Protein AF-A0A8S9KPT6-F1 (afdb_monomer)

Secondary structure (DSSP, 8-state):
----------------------------S----TT----PPSSS---HHHHH--STTS-S-HHHHHHHHHHHHHHHHHHHIIIIITTHHHHHHHHHHHHHHHHHHHHHS--HHHHHHHHHHHHHHHHHHHHHHHHHHHHHHHHHHHH-----HHHHHHHHHHHHHT---

Nearest PDB structures (foldseek):
  6msr-assembly1_B  TM=8.081E-01  e=3.780E+00  synthetic construct
  6msr-assembly1_C  TM=8.105E-01  e=4.032E+00  synthetic construct
  6msq-assembly1_A  TM=7.821E-01  e=3.780E+00  synthetic construct

Radius of gyration: 35.15 Å; Cα contacts (8 Å, |Δi|>4): 51; chains: 1; bounding box: 69×70×108 Å

Organism: Brassica cretica (NCBI:txid69181)

Mean predicted aligned error: 17.36 Å

Foldseek 3Di:
DDDYDDDDDDDDDDDDDPPPPPPDPPPPPPPPDPPPPPPDPPDDDPDPLVVLQDLPVDDDDPVVSVVVSVVSVVVVVVVCCCPQVPCLVVVLVVLVVVLVVLVVVCVVPPDVVSVVVSVVSVVVSVVSVVVVVVVVVVVVVVVCVVPDDPPDPVVVVVVVVVVVVPDDD

Solvent-accessible surface area (backbone atoms only — not comparable to full-atom values): 10639 Å² total; per-residue (Å²): 134,90,80,89,88,84,89,81,90,82,90,80,91,76,78,90,74,84,79,78,76,76,76,71,75,80,77,73,94,74,76,78,68,92,71,76,65,77,82,67,75,87,76,84,72,88,54,73,61,58,79,44,56,50,51,84,83,45,85,76,53,72,68,55,21,52,56,49,28,52,58,53,37,48,57,56,55,50,48,53,43,55,72,72,54,54,62,43,71,57,55,47,52,56,41,48,52,54,36,50,53,44,51,54,46,40,75,76,54,78,42,73,68,56,53,54,49,36,52,56,46,45,51,53,41,51,52,48,51,51,51,50,50,52,52,50,57,51,50,53,50,54,48,41,64,75,68,43,82,71,87,35,69,67,57,53,50,54,51,54,50,50,55,56,74,67,56,84,128

Sequence (169 aa):
MQVGSGIGDSSYVGASTEEGVTKEPHKSLRQDNLSVGRQGRAGDENPFYLAAWNPASISGSYQLKLVRTMKMLKKDLRNINKTHYSGISRRIKEQYSRVEDLQRQILTQPTPQLATKEHRERDKLNLLLNAKQKFYRQRSRVRWADVGDRNTTVYHHSVSKRNADNRIT

pLDDT: mean 73.77, std 23.39, range [28.89, 97.25]

Structure (mmCIF, N/CA/C/O backbone):
data_AF-A0A8S9KPT6-F1
#
_entry.id   AF-A0A8S9KPT6-F1
#
loop_
_atom_site.group_PDB
_atom_site.id
_atom_site.type_symbol
_atom_site.label_atom_id
_atom_site.label_alt_id
_atom_site.label_comp_id
_atom_site.label_asym_id
_atom_site.label_entity_id
_atom_site.label_seq_id
_atom_site.pdbx_PDB_ins_code
_atom_site.Cartn_x
_atom_site.Cartn_y
_atom_site.Cartn_z
_atom_site.occupancy
_atom_site.B_iso_or_equiv
_atom_site.auth_seq_id
_atom_site.auth_comp_id
_atom_site.auth_asym_id
_atom_site.auth_atom_id
_atom_site.pdbx_PDB_model_num
ATOM 1 N N . MET A 1 1 ? 46.609 45.192 -80.415 1.00 37.84 1 MET A N 1
ATOM 2 C CA . MET A 1 1 ? 47.077 46.588 -80.311 1.00 37.84 1 MET A CA 1
ATOM 3 C C . MET A 1 1 ? 46.480 47.194 -79.049 1.00 37.84 1 MET A C 1
ATOM 5 O O . MET A 1 1 ? 45.269 47.125 -78.889 1.00 37.84 1 MET A O 1
ATOM 9 N N . GLN A 1 2 ? 47.345 47.696 -78.157 1.00 35.62 2 GLN A N 1
ATOM 10 C CA . GLN A 1 2 ? 47.062 48.702 -77.110 1.00 35.62 2 GLN A CA 1
ATOM 11 C C . GLN A 1 2 ? 46.272 49.890 -77.717 1.00 35.62 2 GLN A C 1
ATOM 13 O O . GLN A 1 2 ? 46.378 50.092 -78.924 1.00 35.62 2 GLN A O 1
ATOM 18 N N . VAL A 1 3 ? 45.479 50.716 -77.021 1.00 34.34 3 VAL A N 1
ATOM 19 C CA . VAL A 1 3 ? 45.702 51.544 -75.805 1.00 34.34 3 VAL A CA 1
ATOM 20 C C . VAL A 1 3 ? 44.316 52.101 -75.381 1.00 34.34 3 VAL A C 1
ATOM 22 O O . VAL A 1 3 ? 43.511 52.355 -76.268 1.00 34.34 3 VAL A O 1
ATOM 25 N N . GLY A 1 4 ? 43.934 52.161 -74.093 1.00 32.69 4 GLY A N 1
ATOM 26 C CA . GLY A 1 4 ? 44.040 53.341 -73.189 1.00 32.69 4 GLY A CA 1
ATOM 27 C C . GLY A 1 4 ? 42.793 54.257 -73.290 1.00 32.69 4 GLY A C 1
ATOM 28 O O . GLY A 1 4 ? 42.213 54.332 -74.360 1.00 32.69 4 GLY A O 1
ATOM 29 N N . SER A 1 5 ? 42.271 55.013 -72.319 1.00 33.03 5 SER A N 1
ATOM 30 C CA . SER A 1 5 ? 42.450 55.262 -70.876 1.00 33.03 5 SER A CA 1
ATOM 31 C C . SER A 1 5 ? 41.331 56.249 -70.450 1.00 33.03 5 SER A C 1
ATOM 33 O O . SER A 1 5 ? 40.812 56.966 -71.303 1.00 33.03 5 SER A O 1
ATOM 35 N N . GLY A 1 6 ? 41.029 56.355 -69.146 1.00 33.75 6 GLY A N 1
ATOM 36 C CA . GLY A 1 6 ? 40.263 57.460 -68.520 1.00 33.75 6 GLY A CA 1
ATOM 37 C C . GLY A 1 6 ? 39.170 56.941 -67.577 1.00 33.75 6 GLY A C 1
ATOM 38 O O . GLY A 1 6 ? 38.099 56.577 -68.041 1.00 33.75 6 GLY A O 1
ATOM 39 N N . ILE A 1 7 ? 39.451 56.612 -66.310 1.00 31.83 7 ILE A N 1
ATOM 40 C CA . ILE A 1 7 ? 39.662 57.471 -65.118 1.00 31.83 7 ILE A CA 1
ATOM 41 C C . ILE A 1 7 ? 38.492 58.427 -64.840 1.00 31.83 7 ILE A C 1
ATOM 43 O O . ILE A 1 7 ? 38.242 59.363 -65.591 1.00 31.83 7 ILE A O 1
ATOM 47 N N . GLY A 1 8 ? 37.855 58.204 -63.689 1.00 36.22 8 GLY A N 1
ATOM 48 C CA . GLY A 1 8 ? 36.910 59.095 -63.027 1.00 36.22 8 GLY A CA 1
ATOM 49 C C . GLY A 1 8 ? 36.645 58.587 -61.611 1.00 36.22 8 GLY A C 1
ATOM 50 O O . GLY A 1 8 ? 35.708 57.824 -61.396 1.00 36.22 8 GLY A O 1
ATOM 51 N N . ASP A 1 9 ? 37.528 58.960 -60.684 1.00 29.00 9 ASP A N 1
ATOM 52 C CA . ASP A 1 9 ? 37.466 58.657 -59.253 1.00 29.00 9 ASP A CA 1
ATOM 53 C C . ASP A 1 9 ? 36.180 59.182 -58.595 1.00 29.00 9 ASP A C 1
ATOM 55 O O . ASP A 1 9 ? 35.770 60.323 -58.810 1.00 29.00 9 ASP A O 1
ATOM 59 N N . SER A 1 10 ? 35.599 58.392 -57.690 1.00 38.38 10 SER A N 1
ATOM 60 C CA . SER A 1 10 ? 34.841 58.939 -56.565 1.00 38.38 10 SER A CA 1
ATOM 61 C C . SER A 1 10 ? 35.051 58.071 -55.331 1.00 38.38 10 SER A C 1
ATOM 63 O O . SER A 1 10 ? 34.675 56.903 -55.262 1.00 38.38 10 SER A O 1
ATOM 65 N N . SER A 1 11 ? 35.745 58.680 -54.382 1.00 34.00 11 SER A N 1
ATOM 66 C CA . SER A 1 11 ? 36.177 58.174 -53.092 1.00 34.00 11 SER A CA 1
ATOM 67 C C . SER A 1 11 ? 35.018 57.891 -52.136 1.00 34.00 11 SER A C 1
ATOM 69 O O . SER A 1 11 ? 34.229 58.791 -51.857 1.00 34.00 11 SER A O 1
ATOM 71 N N . TYR A 1 12 ? 35.044 56.735 -51.471 1.00 31.88 12 TYR A N 1
ATOM 72 C CA . TYR A 1 12 ? 34.842 56.713 -50.022 1.00 31.88 12 TYR A CA 1
ATOM 73 C C . TYR A 1 12 ? 35.559 55.515 -49.394 1.00 31.88 12 TYR A C 1
ATOM 75 O O . TYR A 1 12 ? 35.316 54.359 -49.731 1.00 31.88 12 TYR A O 1
ATOM 83 N N . VAL A 1 13 ? 36.476 55.833 -48.485 1.00 41.53 13 VAL A N 1
ATOM 84 C CA . VAL A 1 13 ? 37.215 54.902 -47.635 1.00 41.53 13 VAL A CA 1
ATOM 85 C C . VAL A 1 13 ? 36.275 54.461 -46.516 1.00 41.53 13 VAL A C 1
ATOM 87 O O . VAL A 1 13 ? 35.912 55.264 -45.662 1.00 41.53 13 VAL A O 1
ATOM 90 N N . GLY A 1 14 ? 35.870 53.193 -46.530 1.00 35.00 14 GLY A N 1
ATOM 91 C CA . GLY A 1 14 ? 35.107 52.556 -45.460 1.00 35.00 14 GLY A CA 1
ATOM 92 C C . GLY A 1 14 ? 35.920 51.416 -44.872 1.00 35.00 14 GLY A C 1
ATOM 93 O O . GLY A 1 14 ? 36.087 50.378 -45.504 1.00 35.00 14 GLY A O 1
ATOM 94 N N . ALA A 1 15 ? 36.471 51.664 -43.689 1.00 34.59 15 ALA A N 1
ATOM 95 C CA . ALA A 1 15 ? 37.268 50.733 -42.916 1.00 34.59 15 ALA A CA 1
ATOM 96 C C . ALA A 1 15 ? 36.498 49.452 -42.561 1.00 34.59 15 ALA A C 1
ATOM 98 O O . ALA A 1 15 ? 35.283 49.453 -42.369 1.00 34.59 15 ALA A O 1
ATOM 99 N N . SER A 1 16 ? 37.270 48.377 -42.433 1.00 35.34 16 SER A N 1
ATOM 100 C CA . SER A 1 16 ? 36.930 47.094 -41.837 1.00 35.34 16 SER A CA 1
ATOM 101 C C . SER A 1 16 ? 35.956 47.204 -40.667 1.00 35.34 16 SER A C 1
ATOM 103 O O . SER A 1 16 ? 36.227 47.930 -39.717 1.00 35.34 16 SER A O 1
ATOM 105 N N . THR A 1 17 ? 34.899 46.397 -40.685 1.00 35.78 17 THR A N 1
ATOM 106 C CA . THR A 1 17 ? 34.535 45.494 -39.581 1.00 35.78 17 THR A CA 1
ATOM 107 C C . THR A 1 17 ? 33.586 44.451 -40.173 1.00 35.78 17 THR A C 1
ATOM 109 O O . THR A 1 17 ? 32.371 44.620 -40.174 1.00 35.78 17 THR A O 1
ATOM 112 N N . GLU A 1 18 ? 34.138 43.370 -40.728 1.00 36.91 18 GLU A N 1
ATOM 113 C CA . GLU A 1 18 ? 33.373 42.128 -40.803 1.00 36.91 18 GLU A CA 1
ATOM 114 C C . GLU A 1 18 ? 33.186 41.660 -39.357 1.00 36.91 18 GLU A C 1
ATOM 116 O O . GLU A 1 18 ? 34.099 41.104 -38.746 1.00 36.91 18 GLU A O 1
ATOM 121 N N . GLU A 1 19 ? 32.021 41.942 -38.773 1.00 36.25 19 GLU A N 1
ATOM 122 C CA . GLU A 1 19 ? 31.578 41.209 -37.596 1.00 36.25 19 GLU A CA 1
ATOM 123 C C . GLU A 1 19 ? 31.415 39.747 -38.012 1.00 36.25 19 GLU A C 1
ATOM 125 O O . GLU A 1 19 ? 30.407 39.329 -38.587 1.00 36.25 19 GLU A O 1
ATOM 130 N N . GLY A 1 20 ? 32.451 38.958 -37.739 1.00 38.97 20 GLY A N 1
ATOM 131 C CA . GLY A 1 20 ? 32.360 37.514 -37.711 1.00 38.97 20 GLY A CA 1
ATOM 132 C C . GLY A 1 20 ? 31.344 37.119 -36.650 1.00 38.97 20 GLY A C 1
ATOM 133 O O . GLY A 1 20 ? 31.692 36.926 -35.489 1.00 38.97 20 GLY A O 1
ATOM 134 N N . VAL A 1 21 ? 30.079 36.984 -37.048 1.00 38.44 21 VAL A N 1
ATOM 135 C CA . VAL A 1 21 ? 29.075 36.268 -36.267 1.00 38.44 21 VAL A CA 1
ATOM 136 C C . VAL A 1 21 ? 29.545 34.821 -36.215 1.00 38.44 21 VAL A C 1
ATOM 138 O O . VAL A 1 21 ? 29.280 34.016 -37.112 1.00 38.44 21 VAL A O 1
ATOM 141 N N . THR A 1 22 ? 30.295 34.486 -35.167 1.00 41.34 22 THR A N 1
ATOM 142 C CA . THR A 1 22 ? 30.549 33.107 -34.774 1.00 41.34 22 THR A CA 1
ATOM 143 C C . THR A 1 22 ? 29.190 32.460 -34.568 1.00 41.34 22 THR A C 1
ATOM 145 O O . THR A 1 22 ? 28.507 32.718 -33.578 1.00 41.34 22 THR A O 1
ATOM 148 N N . LYS A 1 23 ? 28.761 31.658 -35.546 1.00 45.41 23 LYS A N 1
ATOM 149 C CA . LYS A 1 23 ? 27.594 30.794 -35.415 1.00 45.41 23 LYS A CA 1
ATOM 150 C C . LYS A 1 23 ? 27.899 29.792 -34.307 1.00 45.41 23 LYS A C 1
ATOM 152 O O . LYS A 1 23 ? 28.535 28.769 -34.547 1.00 45.41 23 LYS A O 1
ATOM 157 N N . GLU A 1 24 ? 27.468 30.128 -33.097 1.00 42.88 24 GLU A N 1
ATOM 158 C CA . GLU A 1 24 ? 27.327 29.201 -31.979 1.00 42.88 24 GLU A CA 1
ATOM 159 C C . GLU A 1 24 ? 26.681 27.907 -32.504 1.00 42.88 24 GLU A C 1
ATOM 161 O O . GLU A 1 24 ? 25.640 27.970 -33.174 1.00 42.88 24 GLU A O 1
ATOM 166 N N . PRO A 1 25 ? 27.278 26.725 -32.270 1.00 42.16 25 PRO A N 1
ATOM 167 C CA . PRO A 1 25 ? 26.681 25.482 -32.720 1.00 42.16 25 PRO A CA 1
ATOM 168 C C . PRO A 1 25 ? 25.312 25.331 -32.057 1.00 42.16 25 PRO A C 1
ATOM 170 O O . PRO A 1 25 ? 25.179 25.433 -30.837 1.00 42.16 25 PRO A O 1
ATOM 173 N N . HIS A 1 26 ? 24.291 25.087 -32.881 1.00 41.72 26 HIS A N 1
ATOM 174 C CA . HIS A 1 26 ? 22.928 24.798 -32.447 1.00 41.72 26 HIS A CA 1
ATOM 175 C C . HIS A 1 26 ? 22.962 23.808 -31.273 1.00 41.72 26 HIS A C 1
ATOM 177 O O . HIS A 1 26 ? 23.279 22.629 -31.457 1.00 41.72 26 HIS A O 1
ATOM 183 N N . LYS A 1 27 ? 22.638 24.279 -30.059 1.00 43.03 27 LYS A N 1
ATOM 184 C CA . LYS A 1 27 ? 22.458 23.404 -28.897 1.00 43.03 27 LYS A CA 1
ATOM 185 C C . LYS A 1 27 ? 21.412 22.363 -29.268 1.00 43.03 27 LYS A C 1
ATOM 187 O O . LYS A 1 27 ? 20.243 22.688 -29.477 1.00 43.03 27 LYS A O 1
ATOM 192 N N . SER A 1 28 ? 21.829 21.104 -29.349 1.00 40.75 28 SER A N 1
ATOM 193 C CA . SER A 1 28 ? 20.913 19.983 -29.486 1.00 40.75 28 SER A CA 1
ATOM 194 C C . SER A 1 28 ? 19.946 20.003 -28.300 1.00 40.75 28 SER A C 1
ATOM 196 O O . SER A 1 28 ? 20.348 19.733 -27.166 1.00 40.75 28 SER A O 1
ATOM 198 N N . LEU A 1 29 ? 18.672 20.301 -28.549 1.00 45.41 29 LEU A N 1
ATOM 199 C CA . LEU A 1 29 ? 17.576 20.127 -27.592 1.00 45.41 29 LEU A CA 1
ATOM 200 C C . LEU A 1 29 ? 17.281 18.631 -27.397 1.00 45.41 29 LEU A C 1
ATOM 202 O O . LEU A 1 29 ? 16.215 18.157 -27.760 1.00 45.41 29 LEU A O 1
ATOM 206 N N . ARG A 1 30 ? 18.258 17.871 -26.887 1.00 41.72 30 ARG A N 1
ATOM 207 C CA . ARG A 1 30 ? 18.112 16.527 -26.299 1.00 41.72 30 ARG A CA 1
ATOM 208 C C . ARG A 1 30 ? 19.277 16.246 -25.349 1.00 41.72 30 ARG A C 1
ATOM 210 O O . ARG A 1 30 ? 20.003 15.269 -25.490 1.00 41.72 30 ARG A O 1
ATOM 217 N N . GLN A 1 31 ? 19.446 17.113 -24.361 1.00 35.91 31 GLN A N 1
ATOM 218 C CA . GLN A 1 31 ? 20.039 16.715 -23.087 1.00 35.91 31 GLN A CA 1
ATOM 219 C C . GLN A 1 31 ? 18.994 16.970 -22.008 1.00 35.91 31 GLN A C 1
ATOM 221 O O . GLN A 1 31 ? 19.15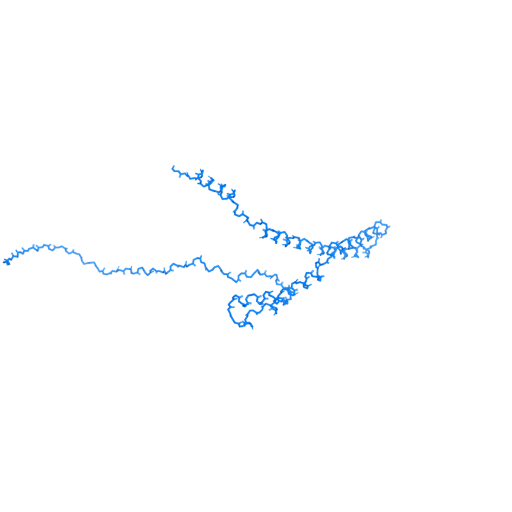4 17.812 -21.129 1.00 35.91 31 GLN A O 1
ATOM 226 N N . ASP A 1 32 ? 17.878 16.248 -22.113 1.00 35.62 32 ASP A N 1
ATOM 227 C CA . ASP A 1 32 ? 16.943 16.143 -21.006 1.00 35.62 32 ASP A CA 1
ATOM 228 C C . ASP A 1 32 ? 17.651 15.364 -19.902 1.00 35.62 32 ASP A C 1
ATOM 230 O O . ASP A 1 32 ? 17.840 14.149 -19.964 1.00 35.62 32 ASP A O 1
ATOM 234 N N . ASN A 1 33 ? 18.120 16.136 -18.931 1.00 38.25 33 ASN A N 1
ATOM 235 C CA . ASN A 1 33 ? 18.644 15.747 -17.637 1.00 38.25 33 ASN A CA 1
ATOM 236 C C . ASN A 1 33 ? 18.130 14.377 -17.155 1.00 38.25 33 ASN A C 1
ATOM 238 O O . ASN A 1 33 ? 17.081 14.271 -16.521 1.00 38.25 33 ASN A O 1
ATOM 242 N N . LEU A 1 34 ? 18.950 13.338 -17.321 1.00 37.84 34 LEU A N 1
ATOM 243 C CA . LEU A 1 34 ? 18.802 12.032 -16.660 1.00 37.84 34 LEU A CA 1
ATOM 244 C C . LEU A 1 34 ? 19.100 12.089 -15.143 1.00 37.84 34 LEU A C 1
ATOM 246 O O . LEU A 1 34 ? 19.350 11.061 -14.521 1.00 37.84 34 LEU A O 1
ATOM 250 N N . SER A 1 35 ? 19.060 13.281 -14.538 1.00 40.34 35 SER A N 1
ATOM 251 C CA . SER A 1 35 ? 19.404 13.526 -13.132 1.00 40.34 35 SER A CA 1
ATOM 252 C C . SER A 1 35 ? 18.249 14.077 -12.286 1.00 40.34 35 SER A C 1
ATOM 254 O O . SER A 1 35 ? 18.389 14.208 -11.074 1.00 40.34 35 SER A O 1
ATOM 256 N N . VAL A 1 36 ? 17.053 14.314 -12.844 1.00 34.91 36 VAL A N 1
ATOM 257 C CA . VAL A 1 36 ? 15.880 14.606 -11.992 1.00 34.91 36 VAL A CA 1
ATOM 258 C C . VAL A 1 36 ? 15.297 13.288 -11.477 1.00 34.91 36 VAL A C 1
ATOM 260 O O . VAL A 1 36 ? 14.178 12.871 -11.789 1.00 34.91 36 VAL A O 1
ATOM 263 N N . GLY A 1 37 ? 16.105 12.593 -10.675 1.00 34.22 37 GLY A N 1
ATOM 264 C CA . GLY A 1 37 ? 15.600 11.649 -9.698 1.00 34.22 37 GLY A CA 1
ATOM 265 C C . GLY A 1 37 ? 14.589 12.402 -8.848 1.00 34.22 37 GLY A C 1
ATOM 266 O O . GLY A 1 37 ? 14.889 13.464 -8.315 1.00 34.22 37 GLY A O 1
ATOM 267 N N . ARG A 1 38 ? 13.359 11.889 -8.786 1.00 38.94 38 ARG A N 1
ATOM 268 C CA . ARG A 1 38 ? 12.319 12.416 -7.899 1.00 38.94 38 ARG A CA 1
ATOM 269 C C . ARG A 1 38 ? 12.949 12.629 -6.528 1.00 38.94 38 ARG A C 1
ATOM 271 O O . ARG A 1 38 ? 13.310 11.633 -5.905 1.00 38.94 38 ARG A O 1
ATOM 278 N N . GLN A 1 39 ? 13.073 13.881 -6.086 1.00 28.89 39 GLN A N 1
ATOM 279 C CA . GLN A 1 39 ? 13.468 14.201 -4.720 1.00 28.89 39 GLN A CA 1
ATOM 280 C C . GLN A 1 39 ? 12.513 13.434 -3.792 1.00 28.89 39 GLN A C 1
ATOM 282 O O . GLN A 1 39 ? 11.329 13.760 -3.662 1.00 28.89 39 GLN A O 1
ATOM 287 N N . GLY A 1 40 ? 13.001 12.325 -3.239 1.00 35.06 40 GLY A N 1
ATOM 288 C CA . GLY A 1 40 ? 12.343 11.619 -2.157 1.00 35.06 40 GLY A CA 1
ATOM 289 C C . GLY A 1 40 ? 12.334 12.551 -0.957 1.00 35.06 40 GLY A C 1
ATOM 290 O O . GLY A 1 40 ? 13.301 13.276 -0.731 1.00 35.06 40 GLY A O 1
ATOM 291 N N . ARG A 1 41 ? 11.215 12.576 -0.232 1.00 40.16 41 ARG A N 1
ATOM 292 C CA . ARG A 1 41 ? 11.103 13.311 1.027 1.00 40.16 41 ARG A CA 1
ATOM 293 C C . ARG A 1 41 ? 12.302 12.974 1.913 1.00 40.16 41 ARG A C 1
ATOM 295 O O . ARG A 1 41 ? 12.586 11.801 2.124 1.00 40.16 41 ARG A O 1
ATOM 302 N N . ALA A 1 42 ? 12.990 14.017 2.367 1.00 34.22 42 ALA A N 1
ATOM 303 C CA . ALA A 1 42 ? 14.046 13.933 3.356 1.00 34.22 42 ALA A CA 1
ATOM 304 C C . ALA A 1 42 ? 13.472 13.340 4.649 1.00 34.22 42 ALA A C 1
ATOM 306 O O . ALA A 1 42 ? 12.456 13.825 5.147 1.00 34.22 42 ALA A O 1
ATOM 307 N N . GLY A 1 43 ? 14.113 12.292 5.150 1.00 40.53 43 GLY A N 1
ATOM 308 C CA . GLY A 1 43 ? 13.682 11.553 6.330 1.00 40.53 43 GLY A CA 1
ATOM 309 C C . GLY A 1 43 ? 13.397 10.105 5.964 1.00 40.53 43 GLY A C 1
ATOM 310 O O . GLY A 1 43 ? 12.425 9.821 5.272 1.00 40.53 43 GLY A O 1
ATOM 311 N N . ASP A 1 44 ? 14.262 9.232 6.459 1.00 44.03 44 ASP A N 1
ATOM 312 C CA . ASP A 1 44 ? 14.166 7.774 6.470 1.00 44.03 44 ASP A CA 1
ATOM 313 C C . ASP A 1 44 ? 14.842 7.037 5.301 1.00 44.03 44 ASP A C 1
ATOM 315 O O . ASP A 1 44 ? 14.324 6.882 4.195 1.00 44.03 44 ASP A O 1
ATOM 319 N N . GLU A 1 45 ? 16.002 6.489 5.682 1.00 45.22 45 GLU A N 1
ATOM 320 C CA . GLU A 1 45 ? 16.562 5.213 5.239 1.00 45.22 45 GLU A CA 1
ATOM 321 C C . GLU A 1 45 ? 17.331 5.267 3.922 1.00 45.22 45 GLU A C 1
ATOM 323 O O . GLU A 1 45 ? 16.780 5.484 2.845 1.00 45.22 45 GLU A O 1
ATOM 328 N N . ASN A 1 46 ? 18.635 4.983 4.021 1.00 49.03 46 ASN A N 1
ATOM 329 C CA . ASN A 1 46 ? 19.449 4.555 2.894 1.00 49.03 46 ASN A CA 1
ATOM 330 C C . ASN A 1 46 ? 18.681 3.445 2.158 1.00 49.03 46 ASN A C 1
ATOM 332 O O . ASN A 1 46 ? 18.513 2.346 2.699 1.00 49.03 46 ASN A O 1
ATOM 336 N N . PRO A 1 47 ? 18.138 3.722 0.970 1.00 66.75 47 PRO A N 1
ATOM 337 C CA . PRO A 1 47 ? 17.214 2.795 0.381 1.00 66.75 47 PRO A CA 1
ATOM 338 C C . PRO A 1 47 ? 17.959 1.532 -0.024 1.00 66.75 47 PRO A C 1
ATOM 340 O O . PRO A 1 47 ? 18.914 1.593 -0.792 1.00 66.75 47 PRO A O 1
ATOM 343 N N . PHE A 1 48 ? 17.483 0.371 0.425 1.00 64.50 48 PHE A N 1
ATOM 344 C CA . PHE A 1 48 ? 18.035 -0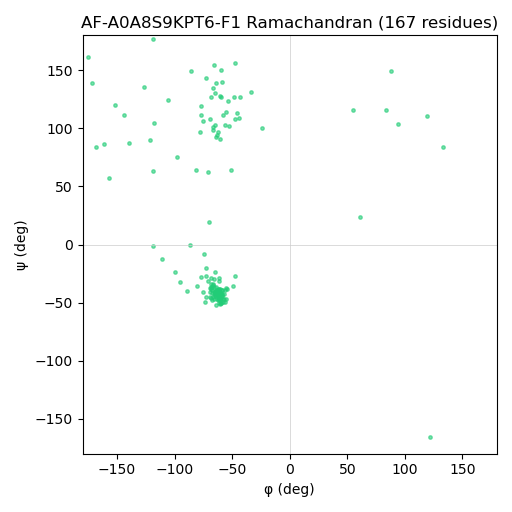.941 0.064 1.00 64.50 48 PHE A CA 1
ATOM 345 C C . PHE A 1 48 ? 18.281 -1.113 -1.451 1.00 64.50 48 PHE A C 1
ATOM 347 O O . PHE A 1 48 ? 19.193 -1.825 -1.872 1.00 64.50 48 PHE A O 1
ATOM 354 N N . TYR A 1 49 ? 17.518 -0.403 -2.288 1.00 65.75 49 TYR A N 1
ATOM 355 C CA . TYR A 1 49 ? 17.726 -0.395 -3.731 1.00 65.75 49 TYR A CA 1
ATOM 356 C C . TYR A 1 49 ? 19.057 0.226 -4.183 1.00 65.75 49 TYR A C 1
ATOM 358 O O . TYR A 1 49 ? 19.504 -0.148 -5.256 1.00 65.75 49 TYR A O 1
ATOM 366 N N . LEU A 1 50 ? 19.716 1.113 -3.425 1.00 67.62 50 LEU A N 1
ATOM 367 C CA . LEU A 1 50 ? 21.031 1.672 -3.788 1.00 67.62 50 LEU A CA 1
ATOM 368 C C . LEU A 1 50 ? 22.144 0.622 -3.713 1.00 67.62 50 LEU A C 1
ATOM 370 O O . LEU A 1 50 ? 23.014 0.592 -4.578 1.00 67.62 50 LEU A O 1
ATOM 374 N N . ALA A 1 51 ? 22.085 -0.278 -2.727 1.00 70.56 51 ALA A N 1
ATOM 375 C CA . ALA A 1 51 ? 23.024 -1.394 -2.629 1.00 70.56 51 ALA A CA 1
ATOM 376 C C . ALA A 1 51 ? 22.825 -2.401 -3.777 1.00 70.56 51 ALA A C 1
ATOM 378 O O . ALA A 1 51 ? 23.792 -2.907 -4.346 1.00 70.56 51 ALA A O 1
ATOM 379 N N . ALA A 1 52 ? 21.568 -2.667 -4.150 1.00 72.88 52 ALA A N 1
ATOM 380 C CA . ALA A 1 52 ? 21.226 -3.576 -5.245 1.00 72.88 52 ALA A CA 1
ATOM 381 C C . ALA A 1 52 ? 21.425 -2.957 -6.645 1.00 72.88 52 ALA A C 1
ATOM 383 O O . ALA A 1 52 ? 21.679 -3.672 -7.618 1.00 72.88 52 ALA A O 1
ATOM 384 N N . TRP A 1 53 ? 21.309 -1.632 -6.766 1.00 81.75 53 TRP A N 1
ATOM 385 C CA . TRP A 1 53 ? 21.433 -0.875 -8.010 1.00 81.75 53 TRP A CA 1
ATOM 386 C C . TRP A 1 53 ? 22.835 -0.277 -8.153 1.00 81.75 53 TRP A C 1
ATOM 388 O O . TRP A 1 53 ? 23.044 0.926 -8.014 1.00 81.75 53 TRP A O 1
ATOM 398 N N . ASN A 1 54 ? 23.803 -1.130 -8.481 1.00 83.62 54 ASN A N 1
ATOM 399 C CA . ASN A 1 54 ? 25.170 -0.708 -8.774 1.00 83.62 54 ASN A CA 1
ATOM 400 C C . ASN A 1 54 ? 25.586 -1.148 -10.191 1.00 83.62 54 ASN A C 1
ATOM 402 O O . ASN A 1 54 ? 26.106 -2.247 -10.367 1.00 83.62 54 ASN A O 1
ATOM 406 N N . PRO A 1 55 ? 25.352 -0.326 -11.229 1.00 80.25 55 PRO A N 1
ATOM 407 C CA . PRO A 1 55 ? 25.782 -0.646 -12.592 1.00 80.25 55 PRO A CA 1
ATOM 408 C C . PRO A 1 55 ? 27.295 -0.516 -12.796 1.00 80.25 55 PRO A C 1
ATOM 410 O O . PRO A 1 55 ? 27.822 -1.089 -13.747 1.00 80.25 55 PRO A O 1
ATOM 413 N N . ALA A 1 56 ? 27.998 0.224 -11.931 1.00 82.50 56 ALA A N 1
ATOM 414 C CA . ALA A 1 56 ? 29.437 0.447 -12.045 1.00 82.50 56 ALA A CA 1
ATOM 415 C C . ALA A 1 56 ? 30.259 -0.800 -11.681 1.00 82.50 56 ALA A C 1
ATOM 417 O O . ALA A 1 56 ? 31.341 -0.990 -12.227 1.00 82.50 56 ALA A O 1
ATOM 418 N N . SER A 1 57 ? 29.727 -1.683 -10.830 1.00 83.94 57 SER A N 1
ATOM 419 C CA . SER A 1 57 ? 30.379 -2.946 -10.454 1.00 83.94 57 SER A CA 1
ATOM 420 C C . SER A 1 57 ? 30.341 -4.022 -11.545 1.00 83.94 57 SER A C 1
ATOM 422 O O . SER A 1 57 ? 30.975 -5.067 -11.405 1.00 83.94 57 SER A O 1
ATOM 424 N N . ILE A 1 58 ? 29.603 -3.796 -12.636 1.00 85.06 58 ILE A N 1
ATOM 425 C CA . ILE A 1 58 ? 29.439 -4.755 -13.729 1.00 85.06 58 ILE A CA 1
ATOM 426 C C . ILE A 1 58 ? 30.271 -4.285 -14.925 1.00 85.06 58 ILE A C 1
ATOM 428 O O . ILE A 1 58 ? 30.095 -3.175 -15.432 1.00 85.06 58 ILE A O 1
ATOM 432 N N . SER A 1 59 ? 31.164 -5.150 -15.404 1.00 88.69 59 SER A N 1
ATOM 433 C CA . SER A 1 59 ? 31.941 -4.911 -16.625 1.00 88.69 59 SER A CA 1
ATOM 434 C C . SER A 1 59 ? 31.172 -5.356 -17.877 1.00 88.69 59 SER A C 1
ATOM 436 O O . SER A 1 59 ? 30.364 -6.285 -17.821 1.00 88.69 59 SER A O 1
ATOM 438 N N . GLY A 1 60 ? 31.410 -4.683 -19.006 1.00 89.88 60 GLY A N 1
ATOM 439 C CA . GLY A 1 60 ? 30.788 -4.966 -20.305 1.00 89.88 60 GLY A CA 1
ATOM 440 C C . GLY A 1 60 ? 30.022 -3.784 -20.906 1.00 89.88 60 GLY A C 1
ATOM 441 O O . GLY A 1 60 ? 30.172 -2.641 -20.471 1.00 89.88 60 GLY A O 1
ATOM 442 N N . SER A 1 61 ? 29.197 -4.059 -21.922 1.00 93.06 61 SER A N 1
ATOM 443 C CA . SER A 1 61 ? 28.399 -3.035 -22.610 1.00 93.06 61 SER A CA 1
ATOM 444 C C . SER A 1 61 ? 27.340 -2.413 -21.692 1.00 93.06 61 SER A C 1
ATOM 446 O O . SER A 1 61 ? 26.851 -3.051 -20.758 1.00 93.06 61 SER A O 1
ATOM 448 N N . TYR A 1 62 ? 26.923 -1.175 -21.978 1.00 91.12 62 TYR A N 1
ATOM 449 C CA . TYR A 1 62 ? 25.868 -0.492 -21.212 1.00 91.12 62 TYR A CA 1
ATOM 450 C C . TYR A 1 62 ? 24.566 -1.305 -21.126 1.00 91.12 62 TYR A C 1
ATOM 452 O O . TYR A 1 62 ? 23.932 -1.360 -20.072 1.00 91.12 62 TYR A O 1
ATOM 460 N N . GLN A 1 63 ? 2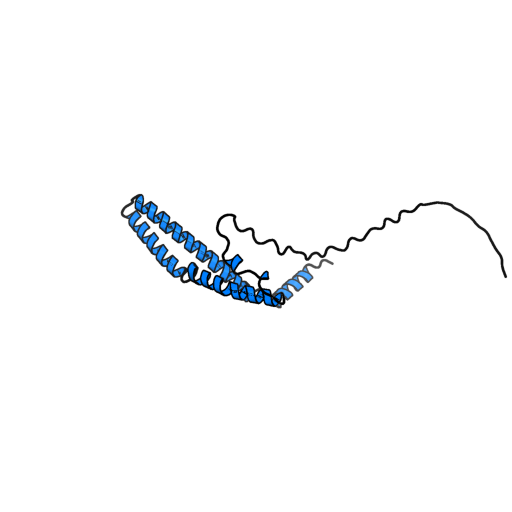4.203 -1.994 -22.210 1.00 91.50 63 GLN A N 1
ATOM 461 C CA . GLN A 1 63 ? 23.034 -2.873 -22.265 1.00 91.50 63 GLN A CA 1
ATOM 462 C C . GLN A 1 63 ? 23.169 -4.056 -21.293 1.00 91.50 63 GLN A C 1
ATOM 464 O O . GLN A 1 63 ? 22.226 -4.368 -20.564 1.00 91.50 63 GLN A O 1
ATOM 469 N N . LEU A 1 64 ? 24.352 -4.681 -21.226 1.00 91.00 64 LEU A N 1
ATOM 470 C CA . LEU A 1 64 ? 24.620 -5.777 -20.293 1.00 91.00 64 LEU A CA 1
ATOM 471 C C . LEU A 1 64 ? 24.549 -5.303 -18.837 1.00 91.00 64 LEU A C 1
ATOM 473 O O . LEU A 1 64 ? 23.925 -5.973 -18.008 1.00 91.00 64 LEU A O 1
ATOM 477 N N . LYS A 1 65 ? 25.146 -4.141 -18.539 1.00 90.94 65 LYS A N 1
ATOM 478 C CA . LYS A 1 65 ? 25.111 -3.532 -17.200 1.00 90.94 65 LYS A CA 1
ATOM 479 C C . LYS A 1 65 ? 23.672 -3.327 -16.740 1.00 90.94 65 LYS A C 1
ATOM 481 O O . LYS A 1 65 ? 23.314 -3.795 -15.664 1.00 90.94 65 LYS A O 1
ATOM 486 N N . LEU A 1 66 ? 22.832 -2.734 -17.590 1.00 89.62 66 LEU A N 1
ATOM 487 C CA . LEU A 1 66 ? 21.417 -2.504 -17.298 1.00 89.62 66 LEU A CA 1
ATOM 488 C C . LEU A 1 66 ? 20.648 -3.808 -17.038 1.00 89.62 66 LEU A C 1
ATOM 490 O O . LEU A 1 66 ? 19.959 -3.939 -16.029 1.00 89.62 66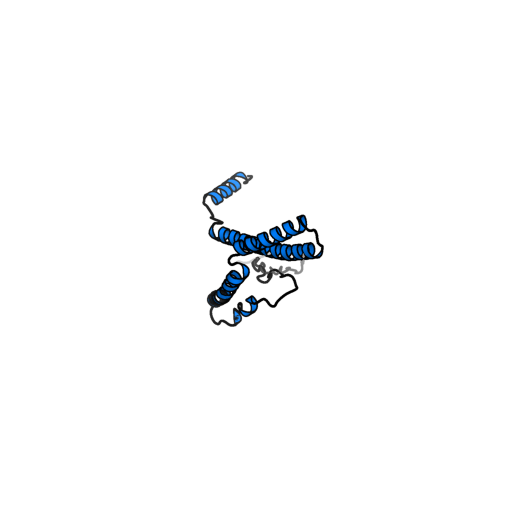 LEU A O 1
ATOM 494 N N . VAL A 1 67 ? 20.759 -4.800 -17.926 1.00 90.81 67 VAL A N 1
ATOM 495 C CA . VAL A 1 67 ? 20.019 -6.063 -17.763 1.00 90.81 67 VAL A CA 1
ATOM 496 C C . VAL A 1 67 ? 20.423 -6.768 -16.469 1.00 90.81 67 VAL A C 1
ATOM 498 O O . VAL A 1 67 ? 19.579 -7.350 -15.780 1.00 90.81 67 VAL A O 1
ATOM 501 N N . ARG A 1 68 ? 21.710 -6.730 -16.118 1.00 89.38 68 ARG A N 1
ATOM 502 C CA . ARG A 1 68 ? 22.223 -7.423 -14.939 1.00 89.38 68 ARG A CA 1
ATOM 503 C C . ARG A 1 68 ? 21.864 -6.703 -13.638 1.00 89.38 68 ARG A C 1
ATOM 505 O O . ARG A 1 68 ? 21.405 -7.385 -12.722 1.00 89.38 68 ARG A O 1
ATOM 512 N N . THR A 1 69 ? 21.926 -5.370 -13.579 1.00 89.38 69 THR A N 1
ATOM 513 C CA . THR A 1 69 ? 21.409 -4.619 -12.417 1.00 89.38 69 THR A CA 1
ATOM 514 C C . THR A 1 69 ? 19.912 -4.827 -12.223 1.00 89.38 69 THR A C 1
ATOM 516 O O . THR A 1 69 ? 19.466 -5.092 -11.108 1.00 89.38 69 THR A O 1
ATOM 519 N N . MET A 1 70 ? 19.121 -4.810 -13.302 1.00 90.06 70 MET A N 1
ATOM 520 C CA . MET A 1 70 ? 17.684 -5.088 -13.217 1.00 90.06 70 MET A CA 1
ATOM 521 C C . MET A 1 70 ? 17.398 -6.507 -12.710 1.00 90.06 70 MET A C 1
ATOM 523 O O . MET A 1 70 ? 16.468 -6.705 -11.926 1.00 90.06 70 MET A O 1
ATOM 527 N N . LYS A 1 71 ? 18.193 -7.507 -13.118 1.00 89.06 71 LYS A N 1
ATOM 528 C CA . LYS A 1 71 ? 18.071 -8.886 -12.614 1.00 89.06 71 LYS A CA 1
ATOM 529 C C . LYS A 1 71 ? 18.372 -8.989 -11.120 1.00 89.06 71 LYS A C 1
ATOM 531 O O . LYS A 1 71 ? 17.659 -9.717 -10.434 1.00 89.06 71 LYS A O 1
ATOM 536 N N . MET A 1 72 ? 19.377 -8.270 -10.626 1.00 87.56 72 MET A N 1
ATOM 537 C CA . MET A 1 72 ? 19.704 -8.231 -9.196 1.00 87.56 72 MET A CA 1
ATOM 538 C C . MET A 1 72 ? 18.558 -7.597 -8.401 1.00 87.56 72 MET A C 1
ATOM 540 O O . MET A 1 72 ? 17.981 -8.242 -7.526 1.00 87.56 72 MET A O 1
ATOM 544 N N . LEU A 1 73 ? 18.115 -6.410 -8.823 1.00 89.69 73 LEU A N 1
ATOM 545 C CA . LEU A 1 73 ? 17.024 -5.675 -8.182 1.00 89.69 73 LEU A CA 1
ATOM 546 C C . LEU A 1 73 ? 15.685 -6.441 -8.198 1.00 89.69 73 LEU A C 1
ATOM 548 O O . LEU A 1 73 ? 14.850 -6.295 -7.306 1.00 89.69 73 LEU A O 1
ATOM 552 N N . LYS A 1 74 ? 15.455 -7.300 -9.198 1.00 89.06 74 LYS A N 1
ATOM 553 C CA . LYS A 1 74 ? 14.222 -8.095 -9.321 1.00 89.06 74 LYS A CA 1
ATOM 554 C C . LYS A 1 74 ? 13.939 -8.952 -8.085 1.00 89.06 74 LYS A C 1
ATOM 556 O O . LYS A 1 74 ? 12.771 -9.094 -7.717 1.00 89.06 74 LYS A O 1
ATOM 561 N N . LYS A 1 75 ? 14.964 -9.554 -7.470 1.00 86.75 75 LYS A N 1
ATOM 562 C CA . LYS A 1 75 ? 14.800 -10.399 -6.271 1.00 86.75 75 LYS A CA 1
ATOM 563 C C . LYS A 1 75 ? 14.269 -9.569 -5.104 1.00 86.75 75 LYS A C 1
ATOM 565 O O . LYS A 1 75 ? 13.287 -9.945 -4.466 1.00 86.75 75 LYS A O 1
ATOM 570 N N . ASP A 1 76 ? 14.877 -8.415 -4.911 1.00 87.25 76 ASP A N 1
ATOM 571 C CA . ASP A 1 76 ? 14.596 -7.482 -3.829 1.00 87.25 76 ASP A CA 1
ATOM 572 C C . ASP A 1 76 ? 13.190 -6.896 -3.941 1.00 87.25 76 ASP A C 1
ATOM 574 O O . ASP A 1 76 ? 12.397 -6.960 -3.000 1.00 87.25 76 ASP A O 1
ATOM 578 N N . LEU A 1 77 ? 12.816 -6.449 -5.142 1.00 86.12 77 LEU A N 1
ATOM 579 C CA . LEU A 1 77 ? 11.466 -5.959 -5.421 1.00 86.12 77 LEU A CA 1
ATOM 580 C C . LEU A 1 77 ? 10.399 -7.043 -5.219 1.00 86.12 77 LEU A C 1
ATOM 582 O O . LEU A 1 77 ? 9.313 -6.763 -4.705 1.00 86.12 77 LEU A O 1
ATOM 586 N N . ARG A 1 78 ? 10.690 -8.296 -5.593 1.00 88.44 78 ARG A N 1
ATOM 587 C CA . ARG A 1 78 ? 9.784 -9.429 -5.339 1.00 88.44 78 ARG A CA 1
ATOM 588 C C . ARG A 1 78 ? 9.622 -9.697 -3.850 1.00 88.44 78 ARG A C 1
ATOM 590 O O . ARG A 1 78 ? 8.502 -9.963 -3.417 1.00 88.44 78 ARG A O 1
ATOM 597 N N . ASN A 1 79 ? 10.706 -9.610 -3.082 1.00 87.62 79 ASN A N 1
ATOM 598 C CA . ASN A 1 79 ? 10.654 -9.782 -1.638 1.00 87.62 79 ASN A CA 1
ATOM 599 C C . ASN A 1 79 ? 9.775 -8.708 -0.986 1.00 87.62 79 ASN A C 1
ATOM 601 O O . ASN A 1 79 ? 8.853 -9.054 -0.259 1.00 87.62 79 ASN A O 1
ATOM 605 N N . ILE A 1 80 ? 9.962 -7.435 -1.345 1.00 84.81 80 ILE A N 1
ATOM 606 C CA . ILE A 1 80 ? 9.145 -6.313 -0.844 1.00 84.81 80 ILE A CA 1
ATOM 607 C C . ILE A 1 80 ? 7.661 -6.508 -1.175 1.00 84.81 80 ILE A C 1
ATOM 609 O O . ILE A 1 80 ? 6.781 -6.290 -0.338 1.00 84.81 80 ILE A O 1
ATOM 613 N N . ASN A 1 81 ? 7.362 -6.945 -2.399 1.00 86.25 81 ASN A N 1
ATOM 614 C CA . ASN A 1 81 ? 5.990 -7.245 -2.794 1.00 86.25 81 ASN A CA 1
ATOM 615 C C . ASN A 1 81 ? 5.398 -8.368 -1.922 1.00 86.25 81 ASN A C 1
ATOM 617 O O . ASN A 1 81 ? 4.281 -8.257 -1.414 1.00 86.25 81 ASN A O 1
ATOM 621 N N . LYS A 1 82 ? 6.179 -9.426 -1.672 1.00 85.88 82 LYS A N 1
ATOM 622 C CA . LYS A 1 82 ? 5.770 -10.536 -0.809 1.00 85.88 82 LYS A CA 1
ATOM 623 C C . LYS A 1 82 ? 5.585 -10.103 0.647 1.00 85.88 82 LYS A C 1
ATOM 625 O O . LYS A 1 82 ? 4.613 -10.522 1.266 1.00 85.88 82 LYS A O 1
ATOM 630 N N . THR A 1 83 ? 6.453 -9.277 1.214 1.00 83.94 83 THR A N 1
ATOM 631 C CA . THR A 1 83 ? 6.368 -8.897 2.632 1.00 83.94 83 THR A CA 1
ATOM 632 C C . THR A 1 83 ? 5.219 -7.919 2.892 1.00 83.94 83 THR A C 1
ATOM 634 O O . THR A 1 83 ? 4.373 -8.173 3.759 1.00 83.94 83 THR A O 1
ATOM 637 N N . HIS A 1 84 ? 5.122 -6.847 2.102 1.00 80.31 84 HIS A N 1
ATOM 638 C CA . HIS A 1 84 ? 4.207 -5.734 2.384 1.00 80.31 84 HIS A CA 1
ATOM 639 C C . HIS A 1 84 ? 2.856 -5.822 1.672 1.00 80.31 84 HIS A C 1
ATOM 641 O O . HIS A 1 84 ? 1.852 -5.377 2.223 1.00 80.31 84 HIS A O 1
ATOM 647 N N . TYR A 1 85 ? 2.802 -6.398 0.469 1.00 80.50 85 TYR A N 1
ATOM 648 C CA . TYR A 1 85 ? 1.600 -6.348 -0.374 1.00 80.50 85 TYR A CA 1
ATOM 649 C C . TYR A 1 85 ? 0.904 -7.707 -0.536 1.00 80.50 85 TYR A C 1
ATOM 651 O O . TYR A 1 85 ? -0.253 -7.760 -0.967 1.00 80.50 85 TYR A O 1
ATOM 659 N N . SER A 1 86 ? 1.547 -8.816 -0.152 1.00 85.62 86 SER A N 1
ATOM 660 C CA . SER A 1 86 ? 0.904 -10.133 -0.207 1.00 85.62 86 SER A CA 1
ATOM 661 C C . SER A 1 86 ? -0.280 -10.224 0.758 1.00 85.62 86 SER A C 1
ATOM 663 O O . SER A 1 86 ? -0.193 -9.884 1.939 1.00 85.62 86 SER A O 1
ATOM 665 N N . GLY A 1 87 ? -1.421 -10.690 0.251 1.00 88.62 87 GLY A N 1
ATOM 666 C CA . GLY A 1 87 ? -2.629 -10.833 1.061 1.00 88.62 87 GLY A CA 1
ATOM 667 C C . GLY A 1 87 ? -3.149 -9.513 1.643 1.00 88.62 87 GLY A C 1
ATOM 668 O O . GLY A 1 87 ? -3.854 -9.551 2.646 1.00 88.62 87 GLY A O 1
ATOM 669 N N . ILE A 1 88 ? -2.829 -8.358 1.042 1.00 91.00 88 ILE A N 1
ATOM 670 C CA . ILE A 1 88 ? -3.223 -7.043 1.574 1.00 91.00 88 ILE A CA 1
ATOM 671 C C . ILE A 1 88 ? -4.738 -6.914 1.784 1.00 91.00 88 ILE A C 1
ATOM 673 O O . ILE A 1 88 ? -5.166 -6.376 2.798 1.00 91.00 88 ILE A O 1
ATOM 677 N N . SER A 1 89 ? -5.559 -7.491 0.899 1.00 91.62 89 SER A N 1
ATOM 678 C CA . SER A 1 89 ? -7.018 -7.519 1.073 1.00 91.62 89 SER A CA 1
ATOM 679 C C . SER A 1 89 ? -7.444 -8.291 2.325 1.00 91.62 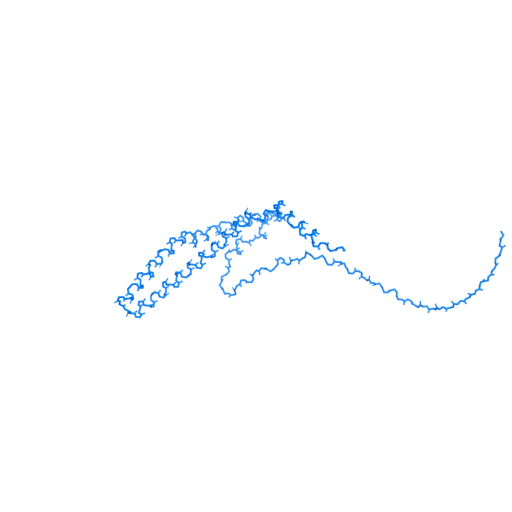89 SER A C 1
ATOM 681 O O . SER A 1 89 ? -8.339 -7.844 3.034 1.00 91.62 89 SER A O 1
ATOM 683 N N . ARG A 1 90 ? -6.789 -9.425 2.616 1.00 93.75 90 ARG A N 1
ATOM 684 C CA . ARG A 1 90 ? -7.077 -10.239 3.804 1.00 93.75 90 ARG A CA 1
ATOM 685 C C . ARG A 1 90 ? -6.674 -9.497 5.078 1.00 93.75 90 ARG A C 1
ATOM 687 O O . ARG A 1 90 ? -7.500 -9.367 5.970 1.00 93.75 90 ARG A O 1
ATOM 694 N N . ARG A 1 91 ? -5.465 -8.925 5.113 1.00 94.00 91 ARG A N 1
ATOM 695 C CA . ARG A 1 91 ? -4.979 -8.128 6.255 1.00 94.00 91 ARG A CA 1
ATOM 696 C C . ARG A 1 91 ? -5.887 -6.927 6.538 1.00 94.00 91 ARG A C 1
ATOM 698 O O . ARG A 1 91 ? -6.161 -6.628 7.691 1.00 94.00 91 ARG A O 1
ATOM 705 N N . ILE A 1 92 ? -6.386 -6.262 5.491 1.00 95.81 92 ILE A N 1
ATOM 706 C CA . ILE A 1 92 ? -7.359 -5.167 5.632 1.00 95.81 92 ILE A CA 1
ATOM 707 C C . ILE A 1 92 ? -8.670 -5.673 6.226 1.00 95.81 92 ILE A C 1
ATOM 709 O O . ILE A 1 92 ? -9.192 -5.027 7.122 1.00 95.81 92 ILE A O 1
ATOM 713 N N . LYS A 1 93 ? -9.189 -6.814 5.760 1.00 96.62 93 LYS A N 1
ATOM 714 C CA . LYS A 1 93 ? -10.425 -7.400 6.297 1.00 96.62 93 LYS A CA 1
ATOM 715 C C . LYS A 1 93 ? -10.283 -7.756 7.780 1.00 96.62 93 LYS A C 1
ATOM 717 O O . LYS A 1 93 ? -11.150 -7.409 8.571 1.00 96.62 93 LYS A O 1
ATOM 722 N N . GLU A 1 94 ? -9.180 -8.401 8.152 1.00 96.25 94 GLU A N 1
ATOM 723 C CA . GLU A 1 94 ? -8.867 -8.741 9.546 1.00 96.25 94 GLU A CA 1
ATOM 724 C C . GLU A 1 94 ? -8.757 -7.484 10.417 1.00 96.25 94 GLU A C 1
ATOM 726 O O . GLU A 1 94 ? -9.348 -7.416 11.491 1.00 96.25 94 GLU A O 1
ATOM 731 N N . GLN A 1 95 ? -8.038 -6.462 9.943 1.00 96.62 95 GLN A N 1
ATOM 732 C CA . GLN A 1 95 ? -7.868 -5.217 10.687 1.00 96.62 95 GLN A CA 1
ATOM 733 C C . GLN A 1 95 ? -9.175 -4.424 10.801 1.00 96.62 95 GLN A C 1
ATOM 735 O O . GLN A 1 95 ? -9.439 -3.834 11.844 1.00 96.62 95 GLN A O 1
ATOM 740 N N . TYR A 1 96 ? -10.002 -4.437 9.757 1.00 97.12 96 TYR A N 1
ATOM 741 C CA . TYR A 1 96 ? -11.325 -3.822 9.770 1.00 97.12 96 TYR A CA 1
ATOM 742 C C . TYR A 1 96 ? -12.227 -4.469 10.826 1.00 97.12 96 TYR A C 1
ATOM 744 O O . TYR A 1 96 ? -12.794 -3.749 11.635 1.00 97.12 96 TYR A O 1
ATOM 752 N N . SER A 1 97 ? -12.267 -5.807 10.889 1.00 97.19 97 SER A N 1
ATOM 753 C CA . SER A 1 97 ? -13.024 -6.540 11.918 1.00 97.19 97 SER A CA 1
ATOM 754 C C . SER A 1 97 ? -12.594 -6.146 13.332 1.00 97.19 97 SER A C 1
ATOM 756 O O . SER A 1 97 ? -13.437 -5.911 14.184 1.00 97.19 97 SER A O 1
ATOM 758 N N . ARG A 1 98 ? -11.286 -5.997 13.583 1.00 95.94 98 ARG A N 1
ATOM 759 C CA . ARG A 1 98 ? -10.782 -5.570 14.902 1.00 95.94 98 ARG A CA 1
ATOM 760 C C . ARG A 1 98 ? -11.241 -4.166 15.279 1.00 95.94 98 ARG A C 1
ATOM 762 O O . ARG A 1 98 ? -11.571 -3.924 16.435 1.00 95.94 98 ARG A O 1
ATOM 769 N N . VAL A 1 99 ? -11.210 -3.236 14.325 1.00 96.56 99 VAL A N 1
ATOM 770 C CA . VAL A 1 99 ? -11.691 -1.865 14.544 1.00 96.56 99 VAL A CA 1
ATOM 771 C C . VAL A 1 99 ? -13.198 -1.876 14.791 1.00 96.56 99 VAL A C 1
ATOM 773 O O . VAL A 1 99 ? -13.653 -1.226 15.724 1.00 96.56 99 VAL A O 1
ATOM 776 N N . GLU A 1 100 ? -13.954 -2.662 14.027 1.00 96.69 100 GLU A N 1
ATOM 777 C CA . GLU A 1 100 ? -15.397 -2.829 14.205 1.00 96.69 100 GLU A CA 1
ATOM 778 C C . GLU A 1 100 ? -15.742 -3.382 15.597 1.00 96.69 100 GLU A C 1
ATOM 780 O O . GLU A 1 100 ? -16.603 -2.832 16.282 1.00 96.69 100 GLU A O 1
ATOM 785 N N . ASP A 1 101 ? -15.032 -4.412 16.062 1.00 95.69 101 ASP A N 1
ATOM 786 C CA . ASP A 1 101 ? -15.227 -4.984 17.397 1.00 95.69 101 ASP A CA 1
ATOM 787 C C . ASP A 1 101 ? -14.947 -3.956 18.502 1.00 95.69 101 ASP A C 1
ATOM 789 O O . ASP A 1 101 ? -15.711 -3.844 19.462 1.00 95.69 101 ASP A O 1
ATOM 793 N N . LEU A 1 102 ? -13.879 -3.161 18.357 1.00 94.62 102 LEU A N 1
ATOM 794 C CA . LEU A 1 102 ? -13.562 -2.081 19.296 1.00 94.62 102 LEU A CA 1
ATOM 795 C C . LEU A 1 102 ? -14.631 -0.985 19.276 1.00 94.62 102 LEU A C 1
ATOM 797 O O . LEU A 1 102 ? -15.039 -0.519 20.335 1.00 94.62 102 LEU A O 1
ATOM 801 N N . GLN A 1 103 ? -15.129 -0.606 18.099 1.00 94.81 103 GLN A N 1
ATOM 802 C CA . GLN A 1 103 ? -16.206 0.375 17.964 1.00 94.81 103 GLN A CA 1
ATOM 803 C C . GLN A 1 103 ? -17.500 -0.120 18.623 1.00 94.81 103 GLN A C 1
ATOM 805 O O . GLN A 1 103 ? -18.125 0.628 19.372 1.00 94.81 103 GLN A O 1
ATOM 810 N N . ARG A 1 104 ? -17.865 -1.396 18.442 1.00 95.25 104 ARG A N 1
ATOM 811 C CA . ARG A 1 104 ? -19.012 -2.020 19.130 1.00 95.25 104 ARG A CA 1
ATOM 812 C C . ARG A 1 104 ? -18.849 -2.003 20.652 1.00 95.25 104 ARG A C 1
ATOM 814 O O . ARG A 1 104 ? -19.797 -1.685 21.370 1.00 95.25 104 ARG A O 1
ATOM 821 N N . GLN A 1 105 ? -17.647 -2.300 21.147 1.00 93.56 105 GLN A N 1
ATOM 822 C CA . GLN A 1 105 ? -17.345 -2.229 22.578 1.00 93.56 105 GLN A CA 1
ATOM 823 C C . GLN A 1 105 ? -17.459 -0.793 23.111 1.00 93.56 105 GLN A C 1
ATOM 825 O O . GLN A 1 105 ? -18.031 -0.606 24.179 1.00 93.56 105 GLN A O 1
ATOM 830 N N . ILE A 1 106 ? -17.006 0.223 22.363 1.00 94.62 106 ILE A N 1
ATOM 831 C CA . ILE A 1 106 ? -17.136 1.641 22.753 1.00 94.62 106 ILE A CA 1
ATOM 832 C C . ILE A 1 106 ? -18.606 2.050 22.859 1.00 94.62 106 ILE A C 1
ATOM 834 O O . ILE A 1 106 ? -18.962 2.772 23.787 1.00 94.62 106 ILE A O 1
ATOM 838 N N . LEU A 1 107 ? -19.458 1.574 21.945 1.00 92.88 107 LEU A N 1
ATOM 839 C CA . LEU A 1 107 ? -20.896 1.859 21.976 1.00 92.88 107 LEU A CA 1
ATOM 840 C C . LEU A 1 107 ? -21.595 1.247 23.196 1.00 92.88 107 LEU A C 1
ATOM 842 O O . LEU A 1 107 ? -22.584 1.799 23.666 1.00 92.88 107 LEU A O 1
ATOM 846 N N . THR A 1 108 ? -21.089 0.122 23.707 1.00 93.44 108 THR A N 1
ATOM 847 C CA . THR A 1 108 ? -21.672 -0.562 24.873 1.00 93.44 108 THR A CA 1
ATOM 848 C C . THR A 1 108 ? -21.085 -0.043 26.189 1.00 93.44 108 THR A C 1
ATOM 850 O O . THR A 1 108 ? -21.808 0.122 27.166 1.00 93.44 108 THR A O 1
ATOM 853 N N . GLN A 1 109 ? -19.774 0.213 26.230 1.00 89.31 109 GLN A N 1
ATOM 854 C CA . GLN A 1 109 ? -19.040 0.688 27.405 1.00 89.31 109 GLN A CA 1
ATOM 855 C C . GLN A 1 109 ? -17.999 1.744 26.997 1.00 89.31 109 GLN A C 1
ATOM 857 O O . GLN A 1 109 ? -16.830 1.422 26.741 1.00 89.31 109 GLN A O 1
ATOM 862 N N . PRO A 1 110 ? -18.391 3.027 26.936 1.00 88.94 110 PRO A N 1
ATOM 863 C CA . PRO A 1 110 ? -17.490 4.089 26.518 1.00 88.94 110 PRO A CA 1
ATOM 864 C C . PRO A 1 110 ? -16.405 4.312 27.577 1.00 88.94 110 PRO A C 1
ATOM 866 O O . PRO A 1 110 ? -16.654 4.847 28.653 1.00 88.94 110 PRO A O 1
ATOM 869 N N . THR A 1 111 ? -15.176 3.904 27.255 1.00 93.50 111 THR A N 1
ATOM 870 C CA . THR A 1 111 ? -13.998 4.066 28.120 1.00 93.50 111 THR A CA 1
ATOM 871 C C . THR A 1 111 ? -12.881 4.772 27.342 1.00 93.50 111 THR A C 1
ATOM 873 O O . THR A 1 111 ? -12.595 4.382 26.205 1.00 93.50 111 THR A O 1
ATOM 876 N N . PRO A 1 112 ? -12.178 5.768 27.918 1.00 91.12 112 PRO A N 1
ATOM 877 C CA . PRO A 1 112 ? -11.133 6.521 27.209 1.00 91.12 112 PRO A CA 1
ATOM 878 C C . PRO A 1 112 ? -9.959 5.645 26.736 1.00 91.12 112 PRO A C 1
ATOM 880 O O . PRO A 1 112 ? -9.367 5.882 25.680 1.00 91.12 112 PRO A O 1
ATOM 883 N N . GLN A 1 113 ? -9.642 4.584 27.480 1.00 93.25 113 GLN A N 1
ATOM 884 C CA . GLN A 1 113 ? -8.610 3.608 27.112 1.00 93.25 113 GLN A CA 1
ATOM 885 C C . GLN A 1 113 ? -8.991 2.842 25.840 1.00 93.25 113 GLN A C 1
ATOM 887 O O . GLN A 1 113 ? -8.153 2.618 24.964 1.00 93.25 113 GLN A O 1
ATOM 892 N N . LEU A 1 114 ? -10.269 2.474 25.723 1.00 92.38 114 LEU A N 1
ATOM 893 C CA . LEU A 1 114 ? -10.802 1.758 24.574 1.00 92.38 114 LEU A CA 1
ATOM 894 C C . LEU A 1 114 ? -10.833 2.654 23.331 1.00 92.38 114 LEU A C 1
ATOM 896 O O . LEU A 1 114 ? -10.404 2.217 22.268 1.00 92.38 114 LEU A O 1
ATOM 900 N N . ALA A 1 115 ? -11.218 3.925 23.486 1.00 92.50 115 ALA A N 1
ATOM 901 C CA . ALA A 1 115 ? -11.141 4.923 22.417 1.00 92.50 115 ALA A CA 1
ATOM 902 C C . ALA A 1 115 ? -9.696 5.137 21.929 1.00 92.50 115 ALA A C 1
ATOM 904 O O . ALA A 1 115 ? -9.431 5.162 20.730 1.00 92.50 115 ALA A O 1
ATOM 905 N N . THR A 1 116 ? -8.731 5.201 22.851 1.00 95.12 116 THR A N 1
ATOM 906 C CA . THR A 1 116 ? -7.304 5.312 22.499 1.00 95.12 116 THR A CA 1
ATOM 907 C C . THR A 1 116 ? -6.816 4.075 21.737 1.00 95.12 116 THR A C 1
ATOM 909 O O . THR A 1 116 ? -6.027 4.178 20.795 1.00 95.12 116 THR A O 1
ATOM 912 N N . LYS A 1 117 ? -7.279 2.885 22.135 1.00 94.75 117 LYS A N 1
ATOM 913 C CA . LYS A 1 117 ? -6.960 1.625 21.457 1.00 94.75 117 LYS A CA 1
ATOM 914 C C . LYS A 1 117 ? -7.575 1.564 20.058 1.00 94.75 117 LYS A C 1
ATOM 916 O O . LYS A 1 117 ? -6.864 1.204 19.123 1.00 94.75 117 LYS A O 1
ATOM 921 N N . GLU A 1 118 ? -8.843 1.943 19.907 1.00 95.81 118 GLU A N 1
ATOM 922 C CA . GLU A 1 118 ? -9.518 2.050 18.606 1.00 95.81 118 GLU A CA 1
ATOM 923 C C . GLU A 1 118 ? -8.743 2.973 17.672 1.00 95.81 118 GLU A C 1
ATOM 925 O O . GLU A 1 118 ? -8.411 2.553 16.565 1.00 95.81 118 GLU A O 1
ATOM 930 N N . HIS A 1 119 ? -8.335 4.149 18.156 1.00 95.81 119 HIS A N 1
ATOM 931 C CA . HIS A 1 119 ? -7.604 5.119 17.349 1.00 95.81 119 HIS A CA 1
ATOM 932 C C . HIS A 1 119 ? -6.316 4.521 16.767 1.00 95.81 119 HIS A C 1
ATOM 934 O O . HIS A 1 119 ? -6.077 4.590 15.561 1.00 95.81 119 HIS A O 1
ATOM 940 N N . ARG A 1 120 ? -5.530 3.826 17.601 1.00 96.50 120 ARG A N 1
ATOM 941 C CA . ARG A 1 120 ? -4.293 3.146 17.176 1.00 96.50 120 ARG A CA 1
ATOM 942 C C . ARG A 1 120 ? -4.551 2.044 16.147 1.00 96.50 120 ARG A C 1
ATOM 944 O O . ARG A 1 120 ? -3.782 1.886 15.199 1.00 96.50 120 ARG A O 1
ATOM 951 N N . GLU A 1 121 ? -5.604 1.249 16.326 1.00 96.38 121 GLU A N 1
ATOM 952 C CA . GLU A 1 121 ? -5.957 0.193 15.369 1.00 96.38 121 GLU A CA 1
ATOM 953 C C . GLU A 1 121 ? -6.512 0.766 14.056 1.00 96.38 121 GLU A C 1
ATOM 955 O O . GLU A 1 121 ? -6.258 0.212 12.979 1.00 96.38 121 GLU A O 1
ATOM 960 N N . ARG A 1 122 ? -7.198 1.909 14.122 1.00 96.25 122 ARG A N 1
ATOM 961 C CA . ARG A 1 122 ? -7.682 2.663 12.966 1.00 96.25 122 ARG A CA 1
ATOM 962 C C . ARG A 1 122 ? -6.532 3.272 12.166 1.00 96.25 122 ARG A C 1
ATOM 964 O O . ARG A 1 122 ? -6.552 3.215 10.938 1.00 96.25 122 ARG A O 1
ATOM 971 N N . ASP A 1 123 ? -5.485 3.762 12.823 1.00 97.25 123 ASP A N 1
ATOM 972 C CA . ASP A 1 123 ? -4.279 4.251 12.144 1.00 97.25 123 ASP A CA 1
ATOM 973 C C . ASP A 1 123 ? -3.564 3.137 11.371 1.00 97.25 123 ASP A C 1
ATOM 975 O O . ASP A 1 123 ? -3.180 3.317 10.210 1.00 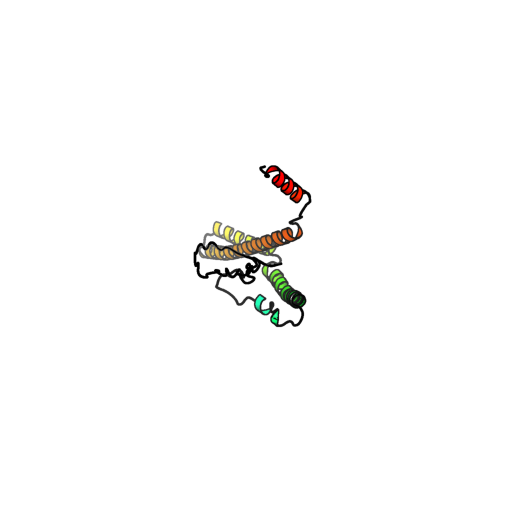97.25 123 ASP A O 1
ATOM 979 N N . LYS A 1 124 ? -3.469 1.937 11.959 1.00 95.56 124 LYS A N 1
ATOM 980 C CA . LYS A 1 124 ? -2.957 0.748 11.255 1.00 95.56 124 LYS A CA 1
ATOM 981 C C . LYS A 1 124 ? -3.819 0.396 10.043 1.00 95.56 124 LYS A C 1
ATOM 983 O O . LYS A 1 124 ? -3.283 0.077 8.979 1.00 95.56 124 LYS A O 1
ATOM 988 N N . LEU A 1 125 ? -5.145 0.473 10.173 1.00 95.75 125 LEU A N 1
ATOM 989 C CA . LEU A 1 125 ? -6.064 0.261 9.054 1.00 95.75 125 LEU A CA 1
ATOM 990 C C . LEU A 1 125 ? -5.831 1.293 7.939 1.00 95.75 125 LEU A C 1
ATOM 992 O O . LEU A 1 125 ? -5.708 0.913 6.773 1.00 95.75 125 LEU A O 1
ATOM 996 N N . ASN A 1 126 ? -5.693 2.573 8.287 1.00 96.44 126 ASN A N 1
ATOM 997 C CA . ASN A 1 126 ? -5.4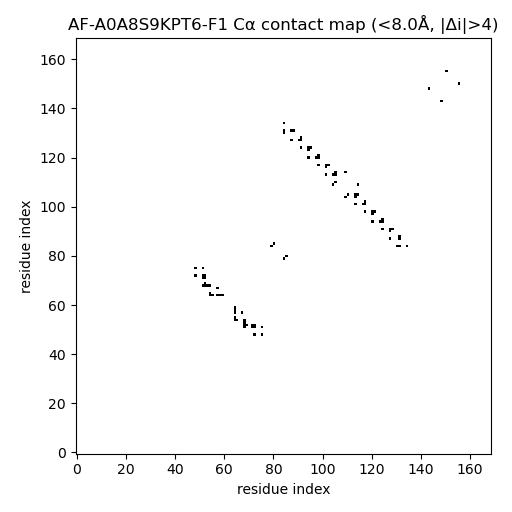09 3.651 7.338 1.00 96.44 126 ASN A CA 1
ATOM 998 C C . ASN A 1 126 ? -4.090 3.423 6.587 1.00 96.44 126 ASN A C 1
ATOM 1000 O O . ASN A 1 126 ? -4.031 3.597 5.366 1.00 96.44 126 ASN A O 1
ATOM 1004 N N . LEU A 1 127 ? -3.045 2.963 7.282 1.00 93.69 127 LEU A N 1
ATOM 1005 C CA . LEU A 1 127 ? -1.772 2.601 6.659 1.00 93.69 127 LEU A CA 1
ATOM 1006 C C . LEU A 1 127 ? -1.944 1.475 5.625 1.00 93.69 127 LEU A C 1
ATOM 1008 O O . LEU A 1 127 ? -1.443 1.580 4.500 1.00 93.69 127 LEU A O 1
ATOM 1012 N N . LEU A 1 128 ? -2.690 0.421 5.970 1.00 93.81 128 LEU A N 1
ATOM 1013 C CA . LEU A 1 128 ? -2.976 -0.688 5.056 1.00 93.81 128 LEU A CA 1
ATOM 1014 C C . LEU A 1 128 ? -3.812 -0.243 3.847 1.00 93.81 128 LEU A C 1
ATOM 1016 O O . LEU A 1 128 ? -3.537 -0.664 2.721 1.00 93.81 128 LEU A O 1
ATOM 1020 N N . LEU A 1 129 ? -4.802 0.631 4.046 1.00 94.12 129 LEU A N 1
ATOM 1021 C CA . LEU A 1 129 ? -5.616 1.194 2.965 1.00 94.12 129 LEU A CA 1
ATOM 1022 C C . LEU A 1 129 ? -4.778 2.055 2.011 1.00 94.12 129 LEU A C 1
ATOM 1024 O O . LEU A 1 129 ? -4.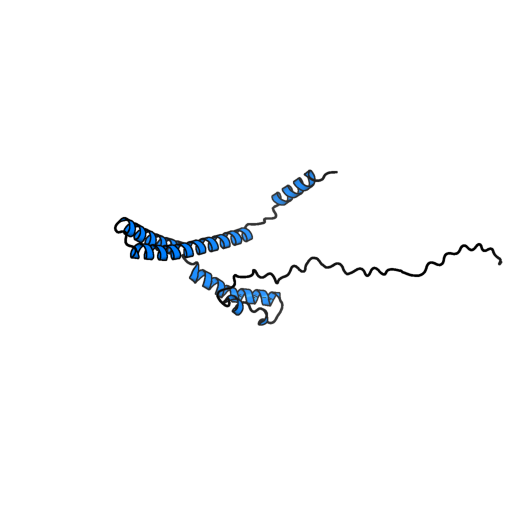896 1.914 0.792 1.00 94.12 129 LEU A O 1
ATOM 1028 N N . ASN A 1 130 ? -3.869 2.876 2.542 1.00 93.50 130 ASN A N 1
ATOM 1029 C CA . ASN A 1 130 ? -2.925 3.656 1.740 1.00 93.50 130 ASN A CA 1
ATOM 1030 C C . ASN A 1 130 ? -2.006 2.738 0.914 1.00 93.50 130 ASN A C 1
ATOM 1032 O O . ASN A 1 130 ? -1.819 2.943 -0.290 1.00 93.50 130 ASN A O 1
ATOM 1036 N N . ALA A 1 131 ? -1.484 1.672 1.528 1.00 90.44 131 ALA A N 1
ATOM 1037 C CA . ALA A 1 131 ? -0.694 0.665 0.826 1.00 90.44 131 ALA A CA 1
ATOM 1038 C C . ALA A 1 131 ? -1.509 -0.029 -0.283 1.00 90.44 131 ALA A C 1
ATOM 1040 O O . ALA A 1 131 ? -1.028 -0.151 -1.413 1.00 90.44 131 ALA A O 1
ATOM 1041 N N . LYS A 1 132 ? -2.770 -0.397 -0.021 1.00 93.31 132 LYS A N 1
ATOM 1042 C CA . LYS A 1 132 ? -3.693 -0.944 -1.030 1.00 93.31 132 LYS A CA 1
ATOM 1043 C C . LYS A 1 132 ? -3.881 0.027 -2.196 1.00 93.31 132 LYS A C 1
ATOM 1045 O O . LYS A 1 132 ? -3.759 -0.379 -3.351 1.00 93.31 132 LYS A O 1
ATOM 1050 N N . GLN A 1 133 ? -4.125 1.304 -1.920 1.00 92.50 133 GLN A N 1
ATOM 1051 C CA . GLN A 1 133 ? -4.284 2.324 -2.955 1.00 92.50 133 GLN A CA 1
ATOM 1052 C C . GLN A 1 133 ? -3.025 2.454 -3.823 1.00 92.50 133 GLN A C 1
ATOM 1054 O O . GLN A 1 133 ? -3.116 2.429 -5.053 1.00 92.50 133 GLN A O 1
ATOM 1059 N N . LYS A 1 134 ? -1.839 2.540 -3.206 1.00 89.94 134 LYS A N 1
ATOM 1060 C CA . LYS A 1 134 ? -0.554 2.596 -3.923 1.00 89.94 134 LYS A CA 1
ATOM 1061 C C . LYS A 1 134 ? -0.342 1.366 -4.805 1.00 89.94 134 LYS A C 1
ATOM 1063 O O . LYS A 1 134 ? 0.037 1.514 -5.967 1.00 89.94 134 LYS A O 1
ATOM 1068 N N . PHE A 1 135 ? -0.641 0.178 -4.287 1.00 88.88 135 PHE A N 1
ATOM 1069 C CA . PHE A 1 135 ? -0.545 -1.079 -5.025 1.00 88.88 135 PHE A CA 1
ATOM 1070 C C . PHE A 1 135 ? -1.437 -1.091 -6.270 1.00 88.88 135 PHE A C 1
ATOM 1072 O O . PHE A 1 135 ? -0.963 -1.364 -7.374 1.00 88.88 135 PHE A O 1
ATOM 1079 N N . TYR A 1 136 ? -2.717 -0.740 -6.125 1.00 89.38 136 TYR A N 1
ATOM 1080 C CA . TYR A 1 136 ? -3.640 -0.713 -7.261 1.00 89.38 136 TYR A CA 1
ATOM 1081 C C . TYR A 1 136 ? -3.305 0.391 -8.266 1.00 89.38 136 TYR A C 1
ATOM 1083 O O . TYR A 1 136 ? -3.413 0.156 -9.468 1.00 89.38 136 TYR A O 1
ATOM 1091 N N . ARG A 1 137 ? -2.804 1.546 -7.809 1.00 90.25 137 ARG A N 1
ATOM 1092 C CA . ARG A 1 137 ? -2.281 2.603 -8.690 1.00 90.25 137 ARG A CA 1
ATOM 1093 C C . ARG A 1 137 ? -1.091 2.124 -9.523 1.00 90.25 137 ARG A C 1
ATOM 1095 O O . ARG A 1 137 ? -0.966 2.494 -10.687 1.00 90.25 137 ARG A O 1
ATOM 1102 N N . GLN A 1 138 ? -0.191 1.333 -8.942 1.00 88.25 138 GLN A N 1
ATOM 1103 C CA . GLN A 1 138 ? 0.925 0.750 -9.691 1.00 88.25 138 GLN A CA 1
ATOM 1104 C C . GLN A 1 138 ? 0.425 -0.294 -10.694 1.00 88.25 138 GLN A C 1
ATOM 1106 O O . GLN A 1 138 ? 0.799 -0.244 -11.863 1.00 88.25 138 GLN A O 1
ATOM 1111 N N . ARG A 1 139 ? -0.474 -1.195 -10.278 1.00 86.88 139 ARG A N 1
ATOM 1112 C CA . ARG A 1 139 ? -1.044 -2.223 -11.164 1.00 86.88 139 ARG A CA 1
ATOM 1113 C C . ARG A 1 139 ? -1.815 -1.641 -12.340 1.00 86.88 139 ARG A C 1
ATOM 1115 O O . ARG A 1 139 ? -1.683 -2.156 -13.443 1.00 86.88 139 ARG A O 1
ATOM 1122 N N . SER A 1 140 ? -2.602 -0.586 -12.130 1.00 85.00 140 SER A N 1
ATOM 1123 C CA . SER A 1 140 ? -3.342 0.055 -13.220 1.00 85.00 140 SER A CA 1
ATOM 1124 C C . SER A 1 140 ? -2.404 0.681 -14.249 1.00 85.00 140 SER A C 1
ATOM 1126 O O . SER A 1 140 ? -2.676 0.574 -15.437 1.00 85.00 140 SER A O 1
ATOM 1128 N N . ARG A 1 141 ? -1.275 1.258 -13.817 1.00 85.44 141 ARG A N 1
ATOM 1129 C CA . ARG A 1 141 ? -0.231 1.787 -14.707 1.00 85.44 141 ARG A CA 1
ATOM 1130 C C . ARG A 1 141 ? 0.497 0.702 -15.484 1.00 85.44 141 ARG A C 1
ATOM 1132 O O . ARG A 1 141 ? 0.734 0.888 -16.666 1.00 85.44 141 ARG A O 1
ATOM 1139 N N . VAL A 1 142 ? 0.828 -0.420 -14.844 1.00 84.56 142 VAL A N 1
ATOM 1140 C CA . VAL A 1 142 ? 1.406 -1.577 -15.550 1.00 84.56 142 VAL A CA 1
ATOM 1141 C C . VAL A 1 142 ? 0.418 -2.096 -16.588 1.00 84.56 142 VAL A C 1
ATOM 1143 O O . VAL A 1 142 ? 0.791 -2.284 -17.736 1.00 84.56 142 VAL A O 1
ATOM 1146 N N . ARG A 1 143 ? -0.860 -2.236 -16.215 1.00 77.50 143 ARG A N 1
ATOM 1147 C CA . ARG A 1 143 ? -1.920 -2.602 -17.158 1.00 77.50 143 ARG A CA 1
ATOM 1148 C C . ARG A 1 143 ? -2.057 -1.575 -18.280 1.00 77.50 143 ARG A C 1
ATOM 1150 O O . ARG A 1 143 ? -2.273 -1.962 -19.409 1.00 77.50 143 ARG A O 1
ATOM 1157 N N . TRP A 1 144 ? -1.918 -0.283 -17.999 1.00 79.00 144 TRP A N 1
ATOM 1158 C CA . TRP A 1 144 ? -1.925 0.748 -19.036 1.00 79.00 144 TRP A CA 1
ATOM 1159 C C . TRP A 1 144 ? -0.702 0.672 -19.954 1.00 79.00 144 TRP A C 1
ATOM 1161 O O . TRP A 1 144 ? -0.845 0.901 -21.140 1.00 79.00 144 TRP A O 1
ATOM 1171 N N . ALA A 1 145 ? 0.481 0.333 -19.443 1.00 77.50 145 ALA A N 1
ATOM 1172 C CA . ALA A 1 145 ? 1.667 0.124 -20.276 1.00 77.50 145 ALA A CA 1
ATOM 1173 C C . ALA A 1 145 ? 1.549 -1.126 -21.167 1.00 77.50 145 ALA A C 1
ATOM 1175 O O . ALA A 1 145 ? 2.144 -1.168 -22.234 1.00 77.50 145 ALA A O 1
ATOM 1176 N N . ASP A 1 146 ? 0.796 -2.131 -20.717 1.00 73.62 146 ASP A N 1
ATOM 1177 C CA . ASP A 1 146 ? 0.493 -3.347 -21.480 1.00 73.62 146 ASP A CA 1
ATOM 1178 C C . ASP A 1 146 ? -0.648 -3.131 -22.496 1.00 73.62 146 ASP A C 1
ATOM 1180 O O . ASP A 1 146 ? -0.642 -3.682 -23.593 1.00 73.62 146 ASP A O 1
ATOM 1184 N N . VAL A 1 147 ? -1.641 -2.308 -22.140 1.00 74.06 147 VAL A N 1
ATOM 1185 C CA . VAL A 1 147 ? -2.881 -2.118 -22.914 1.00 74.06 147 VAL A CA 1
ATOM 1186 C C . VAL A 1 147 ? -2.878 -0.843 -23.779 1.00 74.06 147 VAL A C 1
ATOM 1188 O O . VAL A 1 147 ? -3.610 -0.794 -24.768 1.00 74.06 147 VAL A O 1
ATOM 1191 N N . GLY A 1 148 ? -2.089 0.180 -23.446 1.00 71.25 148 GLY A N 1
ATOM 1192 C CA . GLY A 1 148 ? -1.987 1.455 -24.172 1.00 71.25 148 GLY A CA 1
ATOM 1193 C C . GLY A 1 148 ? -0.575 1.712 -24.710 1.00 71.25 148 GLY A C 1
ATOM 1194 O O . GLY A 1 148 ? 0.343 0.954 -24.437 1.00 71.25 148 GLY A O 1
ATOM 1195 N N . ASP A 1 149 ? -0.306 2.786 -25.448 1.00 65.06 149 ASP A N 1
ATOM 1196 C CA . ASP A 1 149 ? -1.154 3.440 -26.444 1.00 65.06 149 ASP A CA 1
ATOM 1197 C C . ASP A 1 149 ? -1.109 2.534 -27.675 1.00 65.06 149 ASP A C 1
ATOM 1199 O O . ASP A 1 149 ? -0.078 2.440 -28.347 1.00 65.06 149 ASP A O 1
ATOM 1203 N N . ARG A 1 150 ? -2.185 1.788 -27.957 1.00 57.53 150 ARG A N 1
ATOM 1204 C CA . ARG A 1 150 ? -2.291 1.254 -29.309 1.00 57.53 150 ARG A CA 1
ATOM 1205 C C . ARG A 1 150 ? -2.440 2.504 -30.166 1.00 57.53 150 ARG A C 1
ATOM 1207 O O . ARG A 1 150 ? -3.540 3.054 -30.205 1.00 57.53 150 ARG A O 1
ATOM 1214 N N . ASN A 1 151 ? -1.343 2.892 -30.823 1.00 60.56 151 ASN A N 1
ATOM 1215 C CA . ASN A 1 151 ? -1.264 3.687 -32.050 1.00 60.56 151 ASN A CA 1
ATOM 1216 C C . ASN A 1 151 ? -2.197 3.041 -33.088 1.00 60.56 151 ASN A C 1
ATOM 1218 O O . ASN A 1 151 ? -1.798 2.402 -34.059 1.00 60.56 151 ASN A O 1
ATOM 1222 N N . THR A 1 152 ? -3.485 3.058 -32.777 1.00 73.06 152 THR A N 1
ATOM 1223 C CA . THR A 1 152 ? -4.521 2.417 -33.547 1.00 73.06 152 THR A CA 1
ATOM 1224 C C . THR A 1 152 ? -4.672 3.272 -34.775 1.00 73.06 152 THR A C 1
ATOM 1226 O O . THR A 1 152 ? -4.612 4.503 -34.719 1.00 73.06 152 THR A O 1
ATOM 1229 N N . THR A 1 153 ? -4.915 2.614 -35.897 1.00 75.12 153 THR A N 1
ATOM 1230 C CA . THR A 1 153 ? -5.304 3.299 -37.125 1.00 75.12 153 THR A CA 1
ATOM 1231 C C . THR A 1 153 ? -6.445 4.280 -36.851 1.00 75.12 153 THR A C 1
ATOM 1233 O O . THR A 1 153 ? -6.411 5.389 -37.358 1.00 75.12 153 THR A O 1
ATOM 1236 N N . VAL A 1 154 ? -7.380 3.948 -35.952 1.00 80.12 154 VAL A N 1
ATOM 1237 C CA . VAL A 1 154 ? -8.456 4.842 -35.488 1.00 80.12 154 VAL A CA 1
ATOM 1238 C C . VAL A 1 154 ? -7.931 6.141 -34.859 1.00 80.12 154 VAL A C 1
ATOM 1240 O O . VAL A 1 154 ? -8.381 7.220 -35.248 1.00 80.12 154 VAL A O 1
ATOM 1243 N N . TYR A 1 155 ? -6.977 6.070 -33.920 1.00 81.69 155 TYR A N 1
ATOM 1244 C CA . TYR A 1 155 ? -6.370 7.264 -33.320 1.00 81.69 155 TYR A CA 1
ATOM 1245 C C . TYR A 1 155 ? -5.700 8.130 -34.391 1.00 81.69 155 TYR A C 1
ATOM 1247 O O . TYR A 1 155 ? -6.029 9.313 -34.509 1.00 81.69 155 TYR A O 1
ATOM 1255 N N . HIS A 1 156 ? -4.858 7.531 -35.236 1.00 86.44 156 HIS A N 1
ATOM 1256 C CA . HIS A 1 156 ? -4.170 8.250 -36.309 1.00 86.44 156 HIS A CA 1
ATOM 1257 C C . HIS A 1 156 ? -5.139 8.847 -37.336 1.00 86.44 156 HIS A C 1
ATOM 1259 O O . HIS A 1 156 ? -4.992 10.014 -37.681 1.00 86.44 156 HIS A O 1
ATOM 1265 N N . HIS A 1 157 ? -6.185 8.123 -37.744 1.00 88.25 157 HIS A N 1
ATOM 1266 C CA . HIS A 1 157 ? -7.230 8.644 -38.628 1.00 88.25 157 HIS A CA 1
ATOM 1267 C C . HIS A 1 157 ? -7.968 9.833 -38.006 1.00 88.25 157 HIS A C 1
ATOM 1269 O O . HIS A 1 157 ? -8.221 10.819 -38.695 1.00 88.25 157 HIS A O 1
ATOM 1275 N N . SER A 1 158 ? -8.283 9.780 -36.708 1.00 87.69 158 SER A N 1
ATOM 1276 C CA . SER A 1 158 ? -8.960 10.886 -36.019 1.00 87.69 158 SER A CA 1
ATOM 1277 C C . SER A 1 158 ? -8.091 12.147 -35.928 1.00 87.69 158 SER A C 1
ATOM 1279 O O . SER A 1 158 ? -8.601 13.258 -36.076 1.00 87.69 158 SER A O 1
ATOM 1281 N N . VAL A 1 159 ? -6.778 11.983 -35.727 1.00 88.56 159 VAL A N 1
ATOM 1282 C CA . VAL A 1 159 ? -5.806 13.085 -35.686 1.00 88.56 159 VAL A CA 1
ATOM 1283 C C . VAL A 1 159 ? -5.579 13.646 -37.088 1.00 88.56 159 VAL A C 1
ATOM 1285 O O . VAL A 1 159 ? -5.638 14.858 -37.265 1.00 88.56 159 VAL A O 1
ATOM 1288 N N . SER A 1 160 ? -5.403 12.791 -38.100 1.00 91.00 160 SER A N 1
ATOM 1289 C CA . SER A 1 160 ? -5.281 13.209 -39.501 1.00 91.00 160 SER A CA 1
ATOM 1290 C C . SER A 1 160 ? -6.513 13.975 -39.980 1.00 91.00 160 SER A C 1
ATOM 1292 O O . SER A 1 160 ? -6.359 15.012 -40.619 1.00 91.00 160 SER A O 1
ATOM 1294 N N . LYS A 1 161 ? -7.722 13.516 -39.627 1.00 91.94 161 LYS A N 1
ATOM 1295 C CA . LYS A 1 161 ? -8.968 14.230 -39.932 1.00 91.94 161 LYS A CA 1
ATOM 1296 C C . LYS A 1 161 ? -9.005 15.606 -39.267 1.00 91.94 161 LYS A C 1
ATOM 1298 O O . LYS A 1 161 ? -9.199 16.597 -39.954 1.00 91.94 161 LYS A O 1
ATOM 1303 N N . ARG A 1 162 ? -8.732 15.686 -37.960 1.00 89.56 162 ARG A N 1
ATOM 1304 C CA . ARG A 1 162 ? -8.679 16.975 -37.248 1.00 89.56 162 ARG A CA 1
ATOM 1305 C C . ARG A 1 162 ? -7.635 17.927 -37.826 1.00 89.56 162 ARG A C 1
ATOM 1307 O O . ARG A 1 162 ? -7.899 19.115 -37.916 1.00 89.56 162 ARG A O 1
ATOM 1314 N N . ASN A 1 163 ? -6.466 17.429 -38.222 1.00 90.38 163 ASN A N 1
ATOM 1315 C CA . ASN A 1 163 ? -5.432 18.257 -38.842 1.00 90.38 163 ASN A CA 1
ATOM 1316 C C . ASN A 1 163 ? -5.859 18.784 -40.218 1.00 90.38 163 ASN A C 1
ATOM 1318 O O . ASN A 1 163 ? -5.484 19.897 -40.569 1.00 90.38 163 ASN A O 1
ATOM 1322 N N . ALA A 1 164 ? -6.630 18.004 -40.982 1.00 89.50 164 ALA A N 1
ATOM 1323 C CA . ALA A 1 164 ? -7.212 18.456 -42.241 1.00 89.50 164 ALA A CA 1
ATOM 1324 C C . ALA A 1 164 ? -8.297 19.519 -42.009 1.00 89.50 164 ALA A C 1
ATOM 1326 O O . ALA A 1 164 ? -8.261 20.558 -42.658 1.00 89.50 164 ALA A O 1
ATOM 1327 N N . ASP A 1 165 ? -9.194 19.298 -41.045 1.00 87.81 165 AS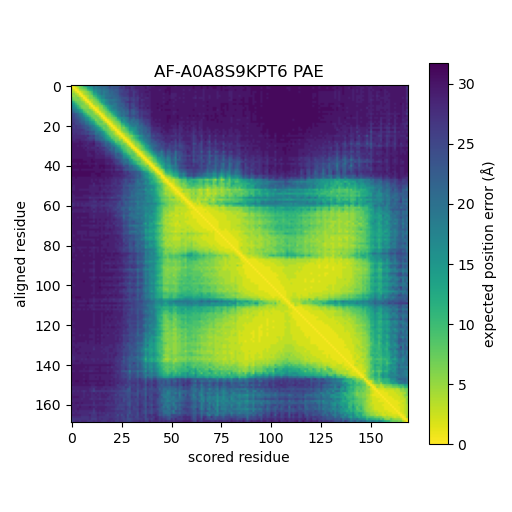P A N 1
ATOM 1328 C CA . ASP A 1 165 ? -10.272 20.237 -40.705 1.00 87.81 165 ASP A CA 1
ATOM 1329 C C . ASP A 1 165 ? -9.728 21.556 -40.114 1.00 87.81 165 ASP A C 1
ATOM 1331 O O . ASP A 1 165 ? -10.265 22.629 -40.371 1.00 87.81 165 ASP A O 1
ATOM 1335 N N . ASN A 1 166 ? -8.631 21.496 -39.350 1.00 87.31 166 ASN A N 1
ATOM 1336 C CA . ASN A 1 166 ? -7.994 22.663 -38.726 1.00 87.31 166 ASN A CA 1
ATOM 1337 C C . ASN A 1 166 ? -6.986 23.381 -39.640 1.00 87.31 166 ASN A C 1
ATOM 1339 O O . ASN A 1 166 ? -6.365 24.362 -39.220 1.00 87.31 166 ASN A O 1
ATOM 1343 N N . ARG A 1 167 ? -6.771 22.895 -40.867 1.00 85.94 167 ARG A N 1
ATOM 1344 C CA . ARG A 1 167 ? -5.899 23.555 -41.839 1.00 85.94 167 ARG A CA 1
ATOM 1345 C C . ARG A 1 167 ? -6.655 24.733 -42.451 1.00 85.94 167 ARG A C 1
ATOM 1347 O O . ARG A 1 167 ? -7.410 24.566 -43.400 1.00 85.94 167 ARG A O 1
ATOM 1354 N N . ILE A 1 168 ? -6.423 25.922 -41.906 1.00 69.62 168 ILE A N 1
ATOM 1355 C CA . ILE A 1 168 ? -6.913 27.180 -42.476 1.00 69.62 168 ILE A CA 1
ATOM 1356 C C . ILE A 1 168 ? -6.006 27.540 -43.665 1.00 69.62 168 ILE A C 1
ATOM 1358 O O . ILE A 1 168 ? -4.792 27.665 -43.494 1.00 69.62 168 ILE A O 1
ATOM 1362 N N . THR A 1 169 ? -6.590 27.635 -44.860 1.00 59.97 169 THR A N 1
ATOM 1363 C CA . THR A 1 169 ? -5.970 28.146 -46.101 1.00 59.97 169 THR A CA 1
ATOM 1364 C C . THR A 1 169 ? -6.441 29.549 -46.404 1.00 59.97 169 THR A C 1
ATOM 1366 O O . THR A 1 169 ? -7.653 29.786 -46.200 1.00 59.97 169 THR A O 1
#